Protein AF-A0A9D4LEZ3-F1 (afdb_monomer_lite)

Secondary structure (DSSP, 8-state):
-----------B-TTS-TTS--TT--EEEEEGGGTTEEEEE-TTS----------

Foldseek 3Di:
DDPPDDDPDAFAAPPAPPVDQPPQFPDWDFDVVRVRGIHTGGPPDDDDDDDDDDD

Sequence (55 aa):
MADKKKLPYENWSLYSNITEIPDTHNCVYMSEALGYQWMVTSCSEKMNFVCFTAG

pLDDT: mean 90.31, std 7.12, range [61.09, 97.19]

Radius of gyration: 12.06 Å; chains: 1; bounding box: 32×25×25 Å

InterPro domains:
  IPR016186 C-type lectin-like/link domain superfamily [G3DSA:3.10.100.10] (1-54)
  IPR016187 C-type lectin fold [SSF56436] (3-51)

Structure (mmCIF, N/CA/C/O backbone):
data_AF-A0A9D4LEZ3-F1
#
_entry.id   AF-A0A9D4LEZ3-F1
#
loop_
_atom_site.group_PDB
_atom_site.id
_atom_site.type_symbol
_atom_site.label_atom_id
_atom_site.label_alt_id
_atom_site.label_comp_id
_atom_site.label_asym_id
_atom_site.label_entity_id
_atom_site.label_seq_id
_atom_site.pdbx_PDB_ins_code
_atom_site.Cartn_x
_atom_site.Cartn_y
_atom_site.Cartn_z
_atom_site.occupancy
_atom_site.B_iso_or_equiv
_atom_site.auth_seq_id
_atom_site.auth_comp_id
_atom_site.auth_asym_id
_atom_site.auth_atom_id
_atom_site.pdbx_PDB_model_num
ATOM 1 N N . MET A 1 1 ? -9.582 3.958 -4.383 1.00 61.09 1 MET A N 1
ATOM 2 C CA . MET A 1 1 ? -8.925 5.188 -3.879 1.00 61.09 1 MET A CA 1
ATOM 3 C C . MET A 1 1 ? -8.736 5.035 -2.378 1.00 61.09 1 MET A C 1
ATOM 5 O O . MET A 1 1 ? -9.609 4.439 -1.758 1.00 61.09 1 MET A O 1
ATOM 9 N N . ALA A 1 2 ? -7.621 5.515 -1.822 1.00 85.94 2 ALA A N 1
ATOM 10 C CA . ALA A 1 2 ? -7.345 5.456 -0.383 1.00 85.94 2 ALA A CA 1
ATOM 11 C C . ALA A 1 2 ? -8.205 6.456 0.418 1.00 85.94 2 ALA A C 1
ATOM 13 O O . ALA A 1 2 ? -8.795 7.377 -0.150 1.00 85.94 2 ALA A O 1
ATOM 14 N N . ASP A 1 3 ? -8.249 6.289 1.739 1.00 90.31 3 ASP A N 1
ATOM 15 C CA . ASP A 1 3 ? -9.124 7.022 2.667 1.00 90.31 3 ASP A CA 1
ATOM 16 C C . ASP A 1 3 ? -8.619 8.426 3.067 1.00 90.31 3 ASP A C 1
ATOM 18 O O . ASP A 1 3 ? -9.246 9.100 3.883 1.00 90.31 3 ASP A O 1
ATOM 22 N N . LYS A 1 4 ? -7.513 8.891 2.467 1.00 90.69 4 LYS A N 1
ATOM 23 C CA . LYS A 1 4 ? -6.889 10.215 2.678 1.00 90.69 4 LYS A CA 1
ATOM 24 C C . LYS A 1 4 ? -6.483 10.507 4.132 1.00 90.69 4 L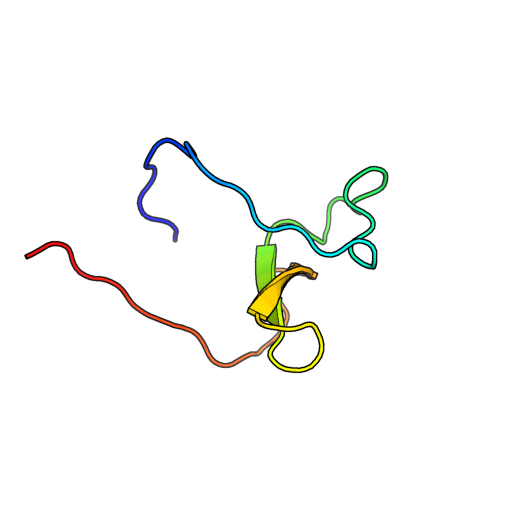YS A C 1
ATOM 26 O O . LYS A 1 4 ? -6.278 11.671 4.486 1.00 90.69 4 LYS A O 1
ATOM 31 N N . LYS A 1 5 ? -6.357 9.488 4.986 1.00 91.31 5 LYS A N 1
ATOM 32 C CA . LYS A 1 5 ? -5.895 9.676 6.366 1.00 91.31 5 LYS A CA 1
ATOM 33 C C . LYS A 1 5 ? -4.389 9.931 6.420 1.00 91.31 5 LYS A C 1
ATOM 35 O O . LYS A 1 5 ? -3.638 9.541 5.530 1.00 91.31 5 LYS A O 1
ATOM 40 N N . LYS A 1 6 ? -3.949 10.598 7.493 1.00 93.56 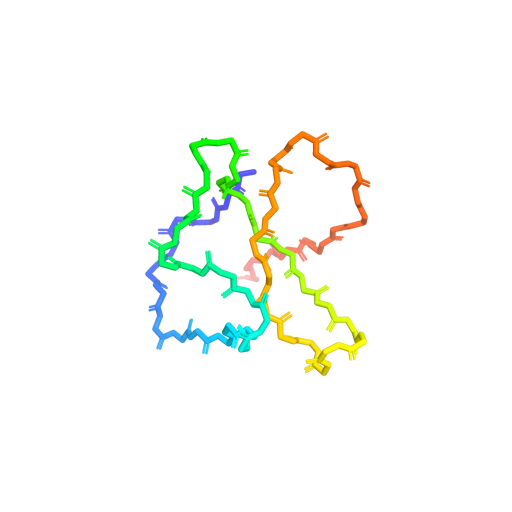6 LYS A N 1
ATOM 41 C CA . LYS A 1 6 ? -2.519 10.729 7.812 1.00 93.56 6 LYS A CA 1
ATOM 42 C C . LYS A 1 6 ? -1.931 9.340 8.085 1.00 93.56 6 LYS A C 1
ATOM 44 O O . LYS A 1 6 ? -2.637 8.487 8.615 1.00 93.56 6 LYS A O 1
ATOM 49 N N . LEU A 1 7 ? -0.651 9.152 7.766 1.00 90.25 7 LEU A N 1
ATOM 50 C CA . LEU A 1 7 ? 0.087 7.900 7.955 1.00 90.25 7 LEU A CA 1
ATOM 51 C C . LEU A 1 7 ? 0.960 7.985 9.223 1.00 90.25 7 LEU A C 1
ATOM 53 O O . LEU A 1 7 ? 2.091 8.453 9.139 1.00 90.25 7 LEU A O 1
ATOM 57 N N . PRO A 1 8 ? 0.459 7.599 10.414 1.00 94.44 8 PRO A N 1
ATOM 58 C CA . PRO A 1 8 ? 1.261 7.584 11.641 1.00 94.44 8 PRO A CA 1
ATOM 59 C C . PRO A 1 8 ? 2.179 6.355 11.756 1.00 94.44 8 PRO A C 1
ATOM 61 O O . PRO A 1 8 ? 2.959 6.272 12.698 1.00 94.44 8 PRO A O 1
ATOM 64 N N . TYR A 1 9 ? 2.041 5.382 10.853 1.00 94.94 9 TYR A N 1
ATOM 65 C CA . TYR A 1 9 ? 2.725 4.095 10.897 1.00 94.94 9 TYR A CA 1
ATOM 66 C C . TYR A 1 9 ? 3.099 3.644 9.488 1.00 94.94 9 TYR A C 1
ATOM 68 O O . TYR A 1 9 ? 2.318 3.832 8.551 1.00 94.94 9 TYR A O 1
ATOM 76 N N . GLU A 1 10 ? 4.261 3.005 9.372 1.00 94.12 10 GLU A N 1
ATOM 77 C CA . GLU A 1 10 ? 4.730 2.355 8.156 1.00 94.12 10 GLU A CA 1
ATOM 78 C C . GLU A 1 10 ? 5.386 1.002 8.447 1.00 94.12 10 GLU A C 1
ATOM 80 O O . GLU A 1 10 ? 5.953 0.796 9.519 1.00 94.12 10 GLU A O 1
ATOM 85 N N . ASN A 1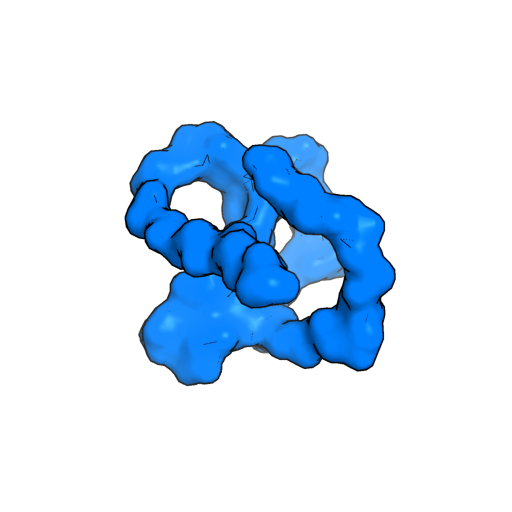 11 ? 5.286 0.072 7.492 1.00 95.75 11 ASN A N 1
ATOM 86 C CA . ASN A 1 11 ? 5.837 -1.283 7.609 1.00 95.75 11 ASN A CA 1
ATOM 87 C C . ASN A 1 11 ? 6.505 -1.749 6.307 1.00 95.75 11 ASN A C 1
ATOM 89 O O . ASN A 1 11 ? 6.205 -2.826 5.789 1.00 95.75 11 ASN A O 1
ATOM 93 N N . TRP A 1 12 ? 7.357 -0.907 5.724 1.00 95.00 12 TRP A N 1
ATOM 94 C CA . TRP A 1 12 ? 8.054 -1.223 4.477 1.00 95.00 12 TRP A CA 1
ATOM 95 C C . TRP A 1 12 ? 8.984 -2.423 4.631 1.00 95.00 12 TRP A C 1
ATOM 97 O O . TRP A 1 12 ? 9.691 -2.558 5.629 1.00 95.00 12 TRP A O 1
ATOM 107 N N . SER A 1 13 ? 9.015 -3.281 3.615 1.00 94.62 13 SER A N 1
ATOM 108 C CA . SER A 1 13 ? 10.024 -4.331 3.556 1.00 94.62 13 SER A CA 1
ATOM 109 C C . SER A 1 13 ? 11.386 -3.762 3.170 1.00 94.62 13 SER A C 1
ATOM 111 O O . SER A 1 13 ? 11.468 -2.860 2.338 1.00 94.62 13 SER A O 1
ATOM 113 N N . LEU A 1 14 ? 12.464 -4.367 3.677 1.00 91.94 14 LEU A N 1
ATOM 114 C CA . LEU A 1 14 ? 13.835 -4.079 3.229 1.00 91.94 14 LEU A CA 1
ATOM 115 C C . LEU A 1 14 ? 14.055 -4.418 1.744 1.00 91.94 14 LEU A C 1
ATOM 117 O O . LEU A 1 14 ? 15.000 -3.928 1.134 1.00 91.94 14 LEU A O 1
ATOM 121 N N . TYR A 1 15 ? 13.183 -5.248 1.165 1.00 89.50 15 TYR A N 1
ATOM 122 C CA . TYR A 1 15 ? 13.196 -5.597 -0.256 1.00 89.50 15 TYR A CA 1
ATOM 123 C C . TYR A 1 15 ? 12.397 -4.621 -1.130 1.00 89.50 15 TYR A C 1
ATOM 125 O O . TYR A 1 15 ? 12.442 -4.719 -2.355 1.00 89.50 15 TYR A O 1
ATOM 133 N N . SER A 1 16 ? 11.665 -3.681 -0.526 1.00 85.50 16 SER A N 1
ATOM 134 C CA . SER A 1 16 ? 10.963 -2.629 -1.256 1.00 85.50 16 SER A CA 1
ATOM 135 C C . SER A 1 16 ? 11.947 -1.498 -1.557 1.00 85.50 16 SER A C 1
ATOM 137 O O . SER A 1 16 ? 12.406 -0.823 -0.637 1.00 85.50 16 SER A O 1
ATOM 139 N N . ASN A 1 17 ? 12.278 -1.263 -2.832 1.00 80.19 17 ASN A N 1
ATOM 140 C CA . ASN A 1 17 ? 13.163 -0.160 -3.230 1.00 80.19 17 ASN A CA 1
ATOM 141 C C . ASN A 1 17 ? 12.409 1.184 -3.185 1.00 80.19 17 ASN A C 1
ATOM 143 O O . ASN A 1 17 ? 12.037 1.748 -4.211 1.00 80.19 17 ASN A O 1
ATOM 147 N N . ILE A 1 18 ? 12.143 1.675 -1.971 1.00 82.94 18 ILE A N 1
ATOM 148 C CA . ILE A 1 18 ? 11.381 2.911 -1.733 1.00 82.94 18 ILE A CA 1
ATOM 149 C C . ILE A 1 18 ? 12.180 4.190 -2.028 1.00 82.94 18 ILE A C 1
ATOM 151 O O . ILE A 1 18 ? 11.610 5.277 -2.050 1.00 82.94 18 ILE A O 1
ATOM 155 N N . THR A 1 19 ? 13.491 4.077 -2.249 1.00 82.69 19 THR A N 1
ATOM 156 C CA . THR A 1 19 ? 14.375 5.201 -2.594 1.00 82.69 19 THR A CA 1
ATOM 157 C C . THR A 1 19 ? 14.406 5.502 -4.089 1.00 82.69 19 THR A C 1
ATOM 159 O O . THR A 1 19 ? 14.674 6.636 -4.471 1.00 82.69 19 THR A O 1
ATOM 162 N N . GLU A 1 20 ? 14.106 4.513 -4.931 1.00 85.06 20 GLU A N 1
ATOM 163 C CA . GLU A 1 20 ? 14.130 4.628 -6.393 1.00 85.06 20 GLU A CA 1
ATOM 164 C C . GLU A 1 20 ? 12.837 4.059 -6.986 1.00 85.06 20 GLU A C 1
ATOM 166 O O . GLU A 1 20 ? 12.844 3.132 -7.795 1.00 85.06 20 GLU A O 1
ATOM 171 N N . ILE A 1 21 ? 11.699 4.591 -6.538 1.00 81.88 21 ILE A N 1
ATOM 172 C CA . ILE A 1 21 ? 10.384 4.158 -7.010 1.00 81.88 21 ILE A CA 1
ATOM 173 C C . ILE A 1 21 ? 10.186 4.694 -8.434 1.00 81.88 21 ILE A C 1
ATOM 175 O O . ILE A 1 21 ? 10.177 5.913 -8.617 1.00 81.88 21 ILE A O 1
ATOM 179 N N . PRO A 1 22 ? 9.999 3.833 -9.452 1.00 84.75 22 PRO A N 1
ATOM 180 C CA . PRO A 1 22 ? 9.641 4.308 -10.780 1.00 84.75 22 PRO A CA 1
ATOM 181 C C . PRO A 1 22 ? 8.333 5.103 -10.725 1.00 84.75 22 PRO A C 1
ATOM 183 O O . PRO A 1 22 ? 7.413 4.699 -10.019 1.00 84.75 22 PRO A O 1
ATOM 186 N N . ASP A 1 23 ? 8.176 6.133 -11.561 1.00 83.56 23 ASP A N 1
ATOM 187 C CA . ASP A 1 23 ? 6.938 6.938 -11.642 1.00 83.56 23 ASP A CA 1
ATOM 188 C C . ASP A 1 23 ? 5.671 6.104 -11.908 1.00 83.56 23 ASP A C 1
ATOM 190 O O . ASP A 1 23 ? 4.546 6.574 -11.751 1.00 83.56 23 ASP A O 1
ATOM 194 N N . THR A 1 24 ? 5.832 4.855 -12.343 1.00 84.12 24 THR A N 1
ATOM 195 C CA . THR A 1 24 ? 4.751 3.901 -12.597 1.00 84.12 24 THR A CA 1
ATOM 196 C C . THR A 1 24 ? 4.336 3.084 -11.369 1.00 84.12 24 THR A C 1
ATOM 198 O O . THR A 1 24 ? 3.300 2.419 -11.429 1.00 84.12 24 THR A O 1
ATOM 201 N N . HIS A 1 25 ? 5.102 3.128 -10.273 1.00 86.25 25 HIS A N 1
ATOM 202 C CA . HIS A 1 25 ? 4.953 2.305 -9.066 1.00 86.25 25 HIS A CA 1
ATOM 203 C C . HIS A 1 25 ? 4.380 3.103 -7.882 1.00 86.25 25 HIS A C 1
ATOM 205 O O . HIS A 1 25 ? 4.968 3.191 -6.810 1.00 86.25 25 HIS A O 1
ATOM 211 N N . ASN A 1 26 ? 3.195 3.684 -8.079 1.00 88.62 26 ASN A N 1
ATOM 212 C CA . ASN A 1 26 ? 2.543 4.556 -7.091 1.00 88.62 26 ASN A CA 1
ATOM 213 C C . ASN A 1 26 ? 1.550 3.833 -6.160 1.00 88.62 26 ASN A C 1
ATOM 215 O O . ASN A 1 26 ? 0.738 4.490 -5.505 1.00 88.62 26 ASN A O 1
ATOM 219 N N . CYS A 1 27 ? 1.552 2.498 -6.130 1.00 92.88 27 CYS A N 1
ATOM 220 C CA . CYS A 1 27 ? 0.660 1.701 -5.289 1.00 92.88 27 CYS A CA 1
ATOM 221 C C . CYS A 1 27 ? 1.439 0.785 -4.344 1.00 92.88 27 CYS A C 1
ATOM 223 O O . CYS A 1 27 ? 2.606 0.479 -4.570 1.00 92.88 27 CYS A O 1
ATOM 225 N N . VAL A 1 28 ? 0.773 0.352 -3.274 1.00 94.00 28 VAL A N 1
ATOM 226 C CA . VAL A 1 28 ? 1.352 -0.496 -2.228 1.00 94.00 28 VAL A CA 1
ATOM 227 C C . VAL A 1 28 ? 0.550 -1.781 -2.126 1.00 94.00 28 VAL A C 1
ATOM 229 O O . VAL A 1 28 ? -0.682 -1.743 -2.145 1.00 94.00 28 VAL A O 1
ATOM 232 N N . TYR A 1 29 ? 1.243 -2.901 -1.961 1.00 95.00 29 TYR A N 1
ATOM 233 C CA . TYR A 1 29 ? 0.635 -4.166 -1.575 1.00 95.00 29 TYR A CA 1
ATOM 234 C C . TYR A 1 29 ? 1.328 -4.747 -0.341 1.00 95.00 29 TYR A C 1
ATOM 236 O O . TYR A 1 29 ? 2.460 -4.398 -0.004 1.00 95.00 29 TYR A O 1
ATOM 244 N N . MET A 1 30 ? 0.616 -5.634 0.345 1.00 96.38 30 MET A N 1
ATOM 245 C CA . MET A 1 30 ? 1.104 -6.357 1.513 1.00 96.38 30 MET A CA 1
ATOM 246 C C . MET A 1 30 ? 1.515 -7.770 1.093 1.00 96.38 30 MET A C 1
ATOM 248 O O . MET A 1 30 ? 0.736 -8.458 0.434 1.00 96.38 30 MET A O 1
ATOM 252 N N . SER A 1 31 ? 2.715 -8.207 1.474 1.00 95.25 31 SER A N 1
ATOM 253 C CA . SER A 1 31 ? 3.254 -9.516 1.088 1.00 95.25 31 SER A CA 1
ATOM 254 C C . SER A 1 31 ? 3.288 -10.485 2.268 1.00 95.25 31 SER A C 1
ATOM 256 O O . SER A 1 31 ? 4.058 -10.290 3.206 1.00 95.25 31 SER A O 1
ATOM 258 N N . GLU A 1 32 ? 2.498 -11.561 2.213 1.00 95.75 32 GLU A N 1
ATOM 259 C CA . GLU A 1 32 ? 2.532 -12.637 3.219 1.00 95.75 32 GLU A CA 1
ATOM 260 C C . GLU A 1 32 ? 3.925 -13.281 3.313 1.00 95.75 32 GLU A C 1
ATOM 262 O O . GLU A 1 32 ? 4.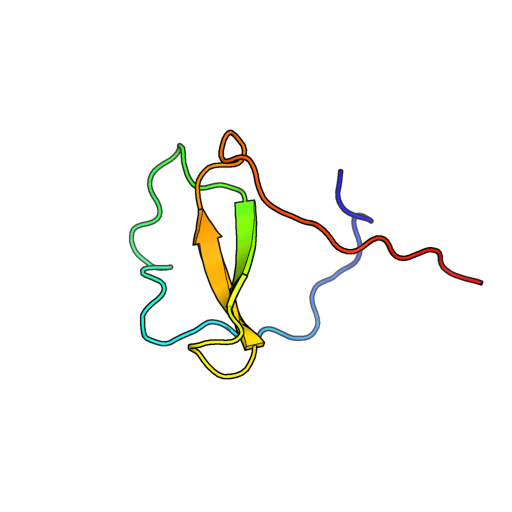439 -13.492 4.410 1.00 95.75 32 GLU A O 1
ATOM 267 N N . ALA A 1 33 ? 4.585 -13.500 2.170 1.00 95.81 33 ALA A N 1
ATOM 268 C CA . ALA A 1 33 ? 5.925 -14.086 2.104 1.00 95.81 33 ALA A CA 1
ATOM 269 C C . ALA A 1 33 ? 7.001 -13.234 2.803 1.00 95.81 33 ALA A C 1
ATOM 271 O O . ALA A 1 33 ? 8.049 -13.753 3.180 1.00 95.81 33 ALA A O 1
ATOM 272 N N . LEU A 1 34 ? 6.740 -11.937 2.989 1.00 95.69 34 LEU A N 1
ATOM 273 C CA . LEU A 1 34 ? 7.617 -10.997 3.691 1.00 95.69 34 LEU A CA 1
ATOM 274 C C . LEU A 1 34 ? 7.066 -10.637 5.078 1.00 95.69 34 LEU A C 1
ATOM 276 O O . LEU A 1 34 ? 7.342 -9.559 5.596 1.00 95.69 34 LEU A O 1
ATOM 280 N N . GLY A 1 35 ? 6.245 -11.505 5.675 1.00 96.44 35 GLY A N 1
ATOM 281 C CA . GLY A 1 35 ? 5.679 -11.274 7.004 1.00 96.44 35 GLY A CA 1
ATOM 282 C C . GLY A 1 35 ? 4.712 -10.092 7.047 1.00 96.44 35 GLY A C 1
ATOM 283 O O . GLY A 1 35 ? 4.708 -9.334 8.013 1.00 96.44 35 GLY A O 1
ATOM 284 N N . TYR A 1 36 ? 3.911 -9.917 5.993 1.00 96.44 36 TYR A N 1
ATOM 285 C CA . TYR A 1 36 ? 2.930 -8.837 5.846 1.00 96.44 36 TYR A CA 1
ATOM 286 C C . TYR A 1 36 ? 3.542 -7.426 5.797 1.00 96.44 36 TYR A C 1
ATOM 288 O O . TYR A 1 36 ? 2.885 -6.427 6.099 1.00 96.44 36 TYR A O 1
ATOM 296 N N . GLN A 1 37 ? 4.800 -7.333 5.370 1.00 97.19 37 GLN A N 1
ATOM 297 C CA . GLN A 1 37 ? 5.446 -6.063 5.053 1.00 97.19 37 GLN A CA 1
ATOM 298 C C . GLN A 1 37 ? 4.954 -5.487 3.721 1.00 97.19 37 GLN A C 1
ATOM 300 O O . GLN A 1 37 ? 4.406 -6.190 2.863 1.00 97.19 37 GLN A O 1
ATOM 305 N N . TRP A 1 38 ? 5.140 -4.180 3.567 1.00 95.69 38 TRP A N 1
ATOM 306 C CA . TRP A 1 38 ? 4.664 -3.397 2.435 1.00 95.69 38 TRP A CA 1
ATOM 307 C C . TRP A 1 38 ? 5.708 -3.312 1.329 1.00 95.69 38 TRP A C 1
ATOM 309 O O . TRP A 1 38 ? 6.896 -3.100 1.585 1.00 95.69 38 TRP A O 1
ATOM 319 N N . MET A 1 39 ? 5.231 -3.437 0.098 1.00 95.19 39 MET A N 1
ATOM 320 C CA . MET A 1 39 ? 6.017 -3.385 -1.128 1.00 95.19 39 MET A CA 1
ATOM 321 C C . MET A 1 39 ? 5.377 -2.397 -2.102 1.00 95.19 39 MET A C 1
ATOM 323 O O . MET A 1 39 ? 4.149 -2.316 -2.191 1.00 95.19 39 MET A O 1
ATOM 327 N N . VAL A 1 40 ? 6.202 -1.667 -2.848 1.00 94.25 40 VAL A N 1
ATOM 328 C 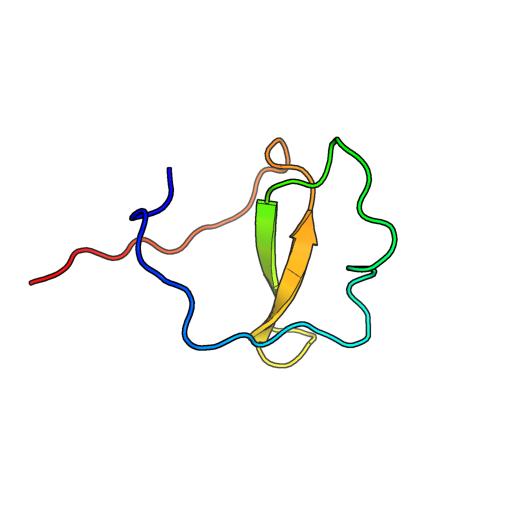CA . VAL A 1 40 ? 5.729 -0.811 -3.946 1.00 94.25 40 VAL A CA 1
ATOM 329 C C . VAL A 1 40 ? 5.411 -1.645 -5.187 1.00 94.25 40 VAL A C 1
ATOM 331 O O . VAL A 1 40 ? 6.081 -2.636 -5.474 1.00 94.25 40 VAL A O 1
ATOM 334 N N . THR A 1 41 ? 4.386 -1.244 -5.932 1.00 92.94 41 THR A N 1
ATOM 335 C CA . THR A 1 41 ? 4.016 -1.846 -7.215 1.00 92.94 41 THR A CA 1
ATOM 336 C C . THR A 1 41 ? 3.328 -0.842 -8.144 1.00 92.94 41 THR A C 1
ATOM 338 O O . THR A 1 41 ? 2.913 0.248 -7.734 1.00 92.94 41 THR A O 1
ATOM 341 N N . SER A 1 42 ? 3.170 -1.216 -9.414 1.00 93.00 42 SER A N 1
ATOM 342 C CA . SER A 1 42 ? 2.295 -0.519 -10.341 1.00 93.00 42 SER A CA 1
ATOM 343 C C . SER A 1 42 ? 0.832 -0.635 -9.934 1.00 93.00 42 SER A C 1
ATOM 345 O O . SER A 1 42 ? 0.295 -1.722 -9.750 1.00 93.00 42 SER A O 1
ATOM 347 N N . CYS A 1 43 ? 0.129 0.496 -9.934 1.00 91.12 43 CYS A N 1
ATOM 348 C CA . CYS A 1 43 ? -1.321 0.530 -9.733 1.00 91.12 43 CYS A CA 1
ATOM 349 C C . CYS A 1 43 ? -2.125 -0.208 -10.817 1.00 91.12 43 CYS A C 1
ATOM 351 O O . CYS A 1 43 ? -3.329 -0.395 -10.661 1.00 91.12 43 CYS A O 1
ATOM 353 N N . SER A 1 44 ? -1.484 -0.574 -11.933 1.00 93.31 44 SER A N 1
ATOM 354 C CA . SER A 1 44 ? -2.102 -1.350 -13.011 1.00 93.31 44 SER A CA 1
ATOM 355 C C . SER A 1 44 ? -2.044 -2.865 -12.785 1.00 93.31 44 SER A C 1
ATOM 357 O O . SER A 1 44 ? -2.723 -3.611 -13.495 1.00 93.31 44 SER A O 1
ATOM 359 N N . GLU A 1 45 ? -1.262 -3.326 -11.804 1.00 93.69 45 GLU A N 1
ATOM 360 C CA . GLU A 1 45 ? -1.168 -4.742 -11.464 1.00 93.69 45 GLU A CA 1
ATOM 361 C C . GLU A 1 45 ? -2.495 -5.247 -10.876 1.00 93.69 45 GLU A C 1
ATOM 363 O O . GLU A 1 45 ? -3.121 -4.604 -10.031 1.00 93.69 45 GLU A O 1
ATOM 368 N N . LYS A 1 46 ? -2.953 -6.413 -11.343 1.00 95.50 46 LYS A N 1
ATOM 369 C CA . LYS A 1 46 ? -4.190 -7.037 -10.861 1.00 95.50 46 LYS A CA 1
ATOM 370 C C . LYS A 1 46 ? -3.878 -7.950 -9.686 1.00 95.50 46 LYS A C 1
ATOM 372 O O . LYS A 1 46 ? -3.253 -8.990 -9.863 1.00 95.50 46 LYS A O 1
ATOM 377 N N . MET A 1 47 ? -4.373 -7.584 -8.510 1.00 94.38 47 MET A N 1
ATOM 378 C CA . MET A 1 47 ? -4.173 -8.326 -7.269 1.00 94.38 47 MET A CA 1
ATOM 379 C C . MET A 1 47 ? -5.477 -8.400 -6.470 1.00 94.38 47 MET A C 1
ATOM 381 O O . MET A 1 47 ? -6.426 -7.651 -6.715 1.00 94.38 47 MET A O 1
ATOM 385 N N . ASN A 1 48 ? -5.505 -9.286 -5.477 1.00 94.75 48 ASN A N 1
ATOM 386 C CA . ASN A 1 48 ? -6.518 -9.227 -4.428 1.00 94.75 48 ASN A CA 1
ATOM 387 C C . ASN A 1 48 ? -6.315 -7.962 -3.577 1.00 94.75 48 ASN A C 1
ATOM 389 O O . ASN A 1 48 ? -5.205 -7.439 -3.487 1.00 94.75 48 ASN A O 1
ATOM 393 N N . PHE A 1 49 ? -7.378 -7.477 -2.935 1.00 93.31 49 PHE A N 1
ATOM 394 C CA . PHE A 1 49 ? -7.333 -6.254 -2.133 1.00 93.31 49 PHE A CA 1
ATOM 395 C C . PHE A 1 49 ? -8.173 -6.374 -0.863 1.00 93.31 49 PHE A C 1
ATOM 397 O O . PHE A 1 49 ? -9.085 -7.194 -0.770 1.00 93.31 49 PHE A O 1
ATOM 404 N N . VAL A 1 50 ? -7.857 -5.523 0.111 1.00 92.19 50 VAL A N 1
ATOM 405 C CA . VAL A 1 50 ? -8.588 -5.410 1.375 1.00 92.19 50 VAL A CA 1
ATOM 406 C C . VAL A 1 50 ? -9.400 -4.119 1.359 1.00 92.19 50 VAL A C 1
ATOM 408 O O . VAL A 1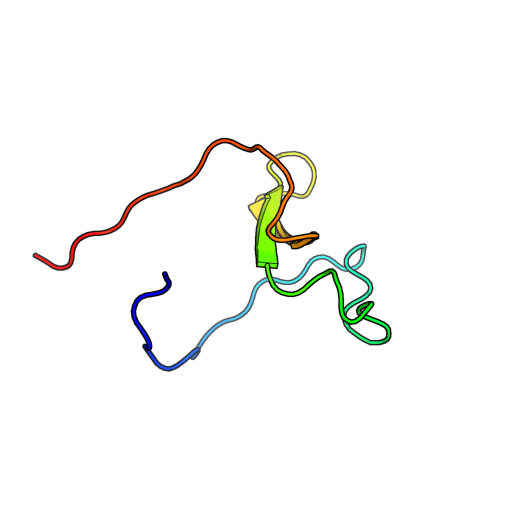 50 ? -8.875 -3.049 1.052 1.00 92.19 50 VAL A O 1
ATOM 411 N N . CYS A 1 51 ? -10.684 -4.216 1.703 1.00 93.06 51 CYS A N 1
ATOM 412 C CA . CYS A 1 51 ? -11.532 -3.057 1.961 1.00 93.06 51 CYS A CA 1
ATOM 413 C C . CYS A 1 51 ? -11.603 -2.769 3.456 1.00 93.06 51 CYS A C 1
ATOM 415 O O . CYS A 1 51 ? -11.648 -3.682 4.276 1.00 93.06 51 CYS A O 1
ATOM 417 N N . PHE A 1 52 ? -11.697 -1.488 3.792 1.00 91.06 52 PHE A N 1
ATOM 418 C CA . PHE A 1 52 ? -11.976 -1.039 5.144 1.00 91.06 52 PHE A CA 1
ATOM 419 C C . PHE A 1 52 ? -13.084 0.011 5.112 1.00 91.06 52 PHE A C 1
ATOM 421 O O . PHE A 1 52 ? -13.029 0.959 4.328 1.00 91.06 52 PHE A O 1
ATOM 428 N N . THR A 1 53 ? -14.075 -0.152 5.982 1.00 89.31 53 THR A N 1
ATOM 429 C CA . THR A 1 53 ? -15.096 0.853 6.278 1.00 89.31 53 THR A CA 1
ATOM 430 C C . THR A 1 53 ? -14.939 1.252 7.734 1.00 89.31 53 THR A C 1
ATOM 432 O O . THR A 1 53 ? -14.934 0.386 8.608 1.00 89.31 53 THR A O 1
ATOM 435 N N . ALA A 1 54 ? -14.809 2.551 8.002 1.00 80.50 54 ALA A N 1
ATOM 436 C CA . ALA A 1 54 ? -14.958 3.033 9.368 1.00 80.50 54 ALA A CA 1
ATOM 437 C C . ALA A 1 54 ? -16.405 2.758 9.811 1.00 80.50 54 ALA A C 1
ATOM 439 O O . ALA A 1 54 ? -17.327 3.035 9.040 1.00 80.50 54 ALA A O 1
ATOM 440 N N . GLY A 1 55 ? -16.565 2.148 10.987 1.00 63.75 55 GLY A N 1
ATOM 441 C CA . GLY A 1 55 ? -17.868 2.012 11.639 1.00 63.75 55 GLY A CA 1
ATOM 442 C C . GLY A 1 55 ? -18.419 3.354 12.093 1.00 63.75 55 GLY A C 1
ATOM 443 O O . GLY A 1 55 ? -17.607 4.294 12.268 1.00 63.75 55 GLY A O 1
#

Organism: Dreissena polymorpha (NCBI:txid45954)